Protein AF-A0A1G5E5Q5-F1 (afdb_monomer_lite)

Foldseek 3Di:
DDPVVVVLVVVLVCLCVVDPPNFRSQQSSQVSCVVPDVDFKDWDWDQDPPQQWIFRAWMYGPVTIDGDRDIDHHDPVVPPPPDD

pLDDT: mean 89.34, std 12.59, range [43.19, 98.12]

Radius of gyration: 15.35 Å; chains: 1; bounding box: 30×32×41 Å

InterPro domains:
  IPR029016 GAF-like domain superfamily [G3DSA:3.30.450.40] (1-82)

Secondary structure (DSSP, 8-state):
--HHHHHHHHHHHHHHTS-S-HHHHHHHHHHHHTTTS--SEEEEEEEETTTTEEEEEEEEESS-EEEEEEEEEPPGGG------

Structure (mmCIF, N/CA/C/O backbone):
data_AF-A0A1G5E5Q5-F1
#
_entry.id   AF-A0A1G5E5Q5-F1
#
loop_
_atom_site.group_PDB
_atom_site.id
_atom_site.type_symbol
_atom_site.label_atom_id
_atom_site.label_alt_id
_atom_site.label_comp_id
_atom_site.label_asym_id
_atom_site.label_entity_id
_atom_site.label_seq_id
_atom_site.pdbx_PDB_ins_code
_atom_site.Cartn_x
_atom_site.Cartn_y
_atom_site.Cartn_z
_atom_site.occupancy
_atom_site.B_iso_or_equiv
_atom_site.auth_seq_id
_atom_site.auth_comp_id
_atom_site.auth_asym_id
_atom_site.auth_atom_id
_atom_site.pdbx_PDB_model_num
ATOM 1 N N . MET A 1 1 ? -2.147 23.433 9.732 1.00 60.56 1 MET A N 1
ATOM 2 C CA . MET A 1 1 ? -2.244 22.024 10.142 1.00 60.56 1 MET A CA 1
ATOM 3 C C . MET A 1 1 ? -2.857 21.982 11.527 1.00 60.56 1 MET A C 1
ATOM 5 O O . MET A 1 1 ? -2.317 22.615 12.430 1.00 60.56 1 MET A O 1
ATOM 9 N N . THR A 1 2 ? -4.015 21.353 11.680 1.00 84.00 2 THR A N 1
ATOM 10 C CA . THR A 1 2 ? -4.665 21.176 12.983 1.00 84.00 2 THR A CA 1
ATOM 11 C C . THR A 1 2 ? -3.919 20.118 13.809 1.00 84.00 2 THR A C 1
ATOM 13 O O . THR A 1 2 ? -3.084 19.360 13.296 1.00 84.00 2 THR A O 1
ATOM 16 N N . GLN A 1 3 ? -4.175 20.072 15.118 1.00 80.50 3 GLN A N 1
ATOM 17 C CA . GLN A 1 3 ? -3.565 19.065 15.993 1.00 80.50 3 GLN A CA 1
ATOM 18 C C . GLN A 1 3 ? -3.984 17.639 15.594 1.00 80.50 3 GLN A C 1
ATOM 20 O O . GLN A 1 3 ? -3.178 16.715 15.701 1.00 80.50 3 GLN A O 1
ATOM 25 N N . ASP A 1 4 ? -5.205 17.478 15.084 1.00 83.12 4 ASP A N 1
ATOM 26 C CA . ASP A 1 4 ? -5.748 16.190 14.653 1.00 83.12 4 ASP A CA 1
ATOM 27 C C . ASP A 1 4 ? -5.140 15.724 13.326 1.00 83.12 4 ASP A C 1
ATOM 29 O O . ASP A 1 4 ? -4.735 14.569 13.221 1.00 83.12 4 ASP A O 1
ATOM 33 N N . GLU A 1 5 ? -4.937 16.628 12.359 1.00 85.00 5 GLU A N 1
ATOM 34 C CA . GLU A 1 5 ? -4.199 16.324 11.121 1.00 85.00 5 GLU A CA 1
ATOM 35 C C . GLU A 1 5 ? -2.773 15.841 11.418 1.00 85.00 5 GLU A C 1
ATOM 37 O O . GLU A 1 5 ? -2.294 14.871 10.835 1.00 85.00 5 GLU A O 1
ATOM 42 N N . SER A 1 6 ? -2.100 16.487 12.375 1.00 90.31 6 SER A N 1
ATOM 43 C CA . SER A 1 6 ? -0.739 16.111 12.774 1.00 90.31 6 SER A CA 1
ATOM 44 C C . SER A 1 6 ? -0.679 14.710 13.395 1.00 90.31 6 SER A C 1
ATOM 46 O O . SER A 1 6 ? 0.272 13.966 13.149 1.00 90.31 6 SER A O 1
ATOM 48 N N . ARG A 1 7 ? -1.686 14.340 14.199 1.00 91.00 7 ARG A N 1
ATOM 49 C CA . ARG A 1 7 ? -1.797 12.993 14.784 1.00 91.00 7 ARG A CA 1
ATOM 50 C C . ARG A 1 7 ? -2.075 11.953 13.708 1.00 91.00 7 ARG A C 1
ATOM 52 O O . ARG A 1 7 ? -1.365 10.958 13.657 1.00 91.00 7 ARG A O 1
ATOM 59 N N . LEU A 1 8 ? -3.016 12.232 12.809 1.00 91.31 8 LEU A N 1
ATOM 60 C CA . LEU A 1 8 ? -3.358 11.338 11.708 1.00 91.31 8 LEU A CA 1
ATOM 61 C C . LEU A 1 8 ? -2.143 11.034 10.820 1.00 91.31 8 LEU A C 1
ATOM 63 O O . LEU A 1 8 ? -1.849 9.872 10.560 1.00 91.31 8 LEU A O 1
ATOM 67 N N . ILE A 1 9 ? -1.389 12.058 10.405 1.00 93.50 9 ILE A N 1
ATOM 68 C CA . ILE A 1 9 ? -0.181 11.876 9.579 1.00 93.50 9 ILE A CA 1
ATOM 69 C C . ILE A 1 9 ? 0.849 10.999 10.297 1.00 93.50 9 ILE A C 1
ATOM 71 O O . ILE A 1 9 ? 1.448 10.116 9.680 1.00 93.50 9 ILE A O 1
ATOM 75 N N . ARG A 1 10 ? 1.058 11.222 11.599 1.00 95.19 10 ARG A N 1
ATOM 76 C CA . ARG A 1 10 ? 1.969 10.407 12.408 1.00 95.19 10 ARG A CA 1
ATOM 77 C C . ARG A 1 10 ? 1.510 8.952 12.461 1.00 95.19 10 ARG A C 1
ATOM 79 O O . ARG A 1 10 ? 2.336 8.066 12.266 1.00 95.19 10 ARG A O 1
ATOM 86 N N . ASP A 1 11 ? 0.228 8.714 12.705 1.00 95.31 11 ASP A N 1
ATOM 87 C CA . ASP A 1 11 ? -0.314 7.369 12.885 1.00 95.31 11 ASP A CA 1
ATOM 88 C C . ASP A 1 11 ? -0.297 6.593 11.549 1.00 95.31 11 ASP A C 1
ATOM 90 O O . ASP A 1 11 ? 0.143 5.444 11.516 1.00 95.31 11 ASP A O 1
ATOM 94 N N . ILE A 1 12 ? -0.622 7.255 10.427 1.00 95.12 12 ILE A N 1
ATOM 95 C CA . ILE A 1 12 ? -0.437 6.717 9.063 1.00 95.12 12 ILE A CA 1
ATOM 96 C C . ILE A 1 12 ? 1.029 6.361 8.821 1.00 95.12 12 ILE A C 1
ATOM 98 O O . ILE A 1 12 ? 1.336 5.264 8.359 1.00 95.12 12 ILE A O 1
ATOM 102 N N . THR A 1 13 ? 1.946 7.280 9.137 1.00 95.62 13 THR A N 1
ATOM 103 C CA . THR A 1 13 ? 3.383 7.063 8.934 1.00 95.62 13 THR A CA 1
ATOM 104 C C . THR A 1 13 ? 3.847 5.848 9.728 1.00 95.62 13 THR A C 1
ATOM 106 O O . THR A 1 13 ? 4.456 4.941 9.175 1.00 95.62 13 THR A O 1
ATOM 109 N N . GLN A 1 14 ? 3.521 5.781 11.016 1.00 96.56 14 GLN A N 1
ATOM 110 C CA . GLN A 1 14 ? 3.904 4.654 11.857 1.00 96.56 14 GLN A CA 1
ATOM 111 C C . GLN A 1 14 ? 3.339 3.325 11.336 1.00 96.56 14 GLN A C 1
ATOM 113 O O . GLN A 1 14 ? 4.037 2.315 11.383 1.00 96.56 14 GLN A O 1
ATOM 118 N N . CYS A 1 15 ? 2.113 3.329 10.811 1.00 95.69 15 CYS A N 1
ATOM 119 C CA . CYS A 1 15 ? 1.480 2.147 10.238 1.00 95.69 15 CYS A CA 1
ATOM 120 C C . CYS A 1 15 ? 2.178 1.673 8.952 1.00 95.69 15 CYS A C 1
ATOM 122 O O . CYS A 1 15 ? 2.502 0.495 8.828 1.00 95.69 15 CYS A O 1
ATOM 124 N N . LEU A 1 16 ? 2.523 2.588 8.040 1.00 95.06 16 LEU A N 1
ATOM 125 C CA . LEU A 1 16 ? 3.247 2.260 6.805 1.00 95.06 16 LEU A CA 1
ATOM 126 C C . LEU A 1 16 ? 4.625 1.627 7.064 1.00 95.06 16 LEU A C 1
ATOM 128 O O . LEU A 1 16 ? 5.064 0.778 6.289 1.00 95.06 16 LEU A O 1
ATOM 132 N N . TYR A 1 17 ? 5.290 2.016 8.155 1.00 95.12 17 TYR A N 1
ATOM 133 C CA . TYR A 1 17 ? 6.611 1.510 8.547 1.00 95.12 17 TYR A CA 1
ATOM 134 C C . TYR A 1 17 ? 6.560 0.434 9.652 1.00 95.12 17 TYR A C 1
ATOM 136 O O . TYR A 1 17 ? 7.598 0.100 10.225 1.00 95.12 17 TYR A O 1
ATOM 144 N N . SER A 1 18 ? 5.385 -0.124 9.967 1.00 93.88 18 SER A N 1
ATOM 145 C CA . SER A 1 18 ? 5.214 -1.114 11.047 1.00 93.88 18 SER A CA 1
ATOM 146 C C . SER A 1 18 ? 5.802 -2.496 10.726 1.00 93.88 18 SER A C 1
ATOM 148 O O . SER A 1 18 ? 6.034 -3.299 11.633 1.00 93.88 18 SER A O 1
ATOM 150 N N . SER A 1 19 ? 6.029 -2.790 9.443 1.00 95.75 19 SER A N 1
ATOM 151 C CA . SER A 1 19 ? 6.388 -4.113 8.936 1.00 95.75 19 SER A CA 1
ATOM 152 C C . SER A 1 19 ? 7.319 -4.018 7.726 1.00 95.75 19 SER A C 1
ATOM 15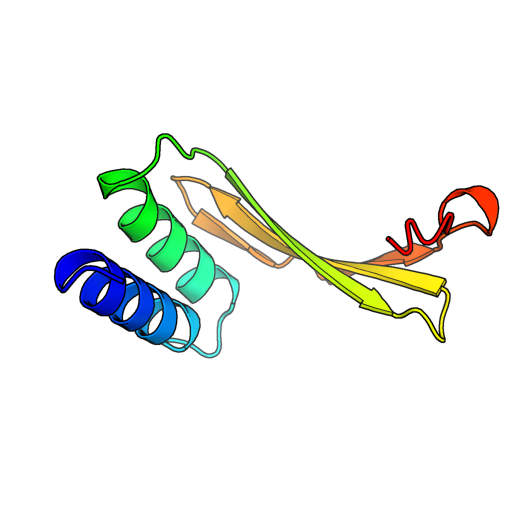4 O O . SER A 1 19 ? 7.254 -3.062 6.956 1.00 95.75 19 SER A O 1
ATOM 156 N N . LEU A 1 20 ? 8.156 -5.043 7.534 1.00 94.94 20 LEU A N 1
ATOM 157 C CA . LEU A 1 20 ? 8.911 -5.249 6.289 1.00 94.94 20 LEU A CA 1
ATOM 158 C C . LEU A 1 20 ? 8.041 -5.862 5.176 1.00 94.94 20 LEU A C 1
ATOM 160 O O . LEU A 1 20 ? 8.411 -5.812 4.007 1.00 94.94 20 LEU A O 1
ATOM 164 N N . GLU A 1 21 ? 6.895 -6.436 5.543 1.00 95.75 21 GLU A N 1
ATOM 165 C CA . GLU A 1 21 ? 5.890 -6.965 4.618 1.00 95.75 21 GLU A CA 1
ATOM 166 C C . GLU A 1 21 ? 4.959 -5.827 4.192 1.00 95.75 21 GLU A C 1
ATOM 168 O O . GLU A 1 21 ? 4.105 -5.389 4.973 1.00 95.75 21 GLU A O 1
ATOM 173 N N . ILE A 1 22 ? 5.136 -5.339 2.962 1.00 95.00 22 ILE A N 1
ATOM 174 C CA . ILE A 1 22 ? 4.376 -4.201 2.431 1.00 95.00 22 ILE A CA 1
ATOM 175 C C . ILE 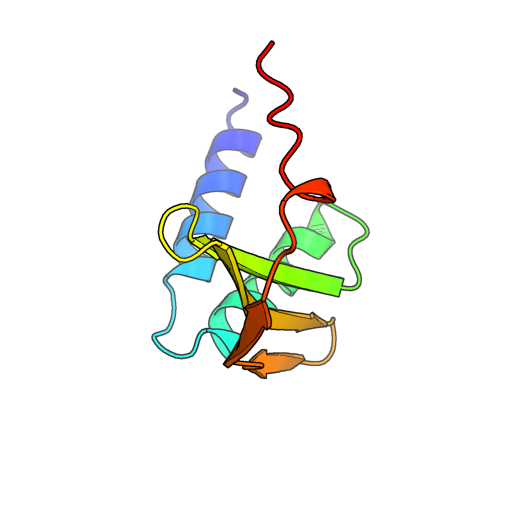A 1 22 ? 2.875 -4.491 2.359 1.00 95.00 22 ILE A C 1
ATOM 177 O O . ILE A 1 22 ? 2.060 -3.598 2.564 1.00 95.00 22 ILE A O 1
ATOM 181 N N . GLU A 1 23 ? 2.487 -5.742 2.120 1.00 96.38 23 GLU A N 1
ATOM 182 C CA . GLU A 1 23 ? 1.089 -6.166 2.103 1.00 96.38 23 GLU A CA 1
ATOM 183 C C . GLU A 1 23 ? 0.424 -5.901 3.450 1.00 96.38 23 GLU A C 1
ATOM 185 O O . GLU A 1 23 ? -0.693 -5.386 3.521 1.00 96.38 23 GLU A O 1
ATOM 190 N N . LYS A 1 24 ? 1.133 -6.241 4.528 1.00 96.88 24 LYS A N 1
ATOM 191 C CA . LYS A 1 24 ? 0.638 -6.079 5.886 1.00 96.88 24 LYS A CA 1
ATOM 192 C C . LYS A 1 24 ? 0.535 -4.602 6.246 1.00 96.88 24 LYS A C 1
ATOM 194 O O . LYS A 1 24 ? -0.542 -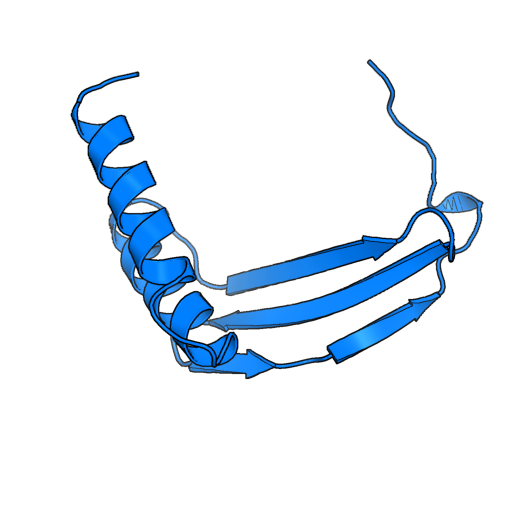4.164 6.645 1.00 96.88 24 LYS A O 1
ATOM 199 N N . SER A 1 25 ? 1.613 -3.836 6.066 1.00 97.25 25 SER A N 1
ATOM 200 C CA . SER A 1 25 ? 1.616 -2.418 6.441 1.00 97.25 25 SER A CA 1
ATOM 201 C C . SER A 1 25 ? 0.611 -1.603 5.622 1.00 97.25 25 SER A C 1
ATOM 203 O O . SER A 1 25 ? -0.088 -0.752 6.173 1.00 97.25 25 SER A O 1
ATOM 205 N N . LEU A 1 26 ? 0.452 -1.897 4.327 1.00 96.94 26 LEU A N 1
ATOM 206 C CA . LEU A 1 26 ? -0.518 -1.213 3.472 1.00 96.94 26 LEU A CA 1
ATOM 207 C C . LEU A 1 26 ? -1.968 -1.567 3.835 1.00 96.94 26 LEU A C 1
ATOM 209 O O . LEU A 1 26 ? -2.832 -0.690 3.826 1.00 96.94 26 LEU A O 1
ATOM 213 N N . HIS A 1 27 ? -2.242 -2.826 4.189 1.00 97.50 27 HIS A N 1
ATOM 214 C CA . HIS A 1 27 ? -3.563 -3.241 4.660 1.00 97.50 27 HIS A CA 1
ATOM 215 C C . HIS A 1 27 ? -3.940 -2.582 5.985 1.00 97.50 27 HIS A C 1
ATOM 217 O O . HIS A 1 27 ? -5.024 -2.008 6.088 1.00 97.50 27 HIS A O 1
ATOM 223 N N . GLU A 1 28 ? -3.042 -2.610 6.970 1.00 96.69 28 GLU A N 1
ATOM 224 C CA . GLU A 1 28 ? -3.246 -1.936 8.256 1.00 96.69 28 GLU A CA 1
ATOM 225 C C . GLU A 1 28 ? -3.468 -0.429 8.050 1.00 96.69 28 GLU A C 1
ATOM 227 O O . GLU A 1 28 ? -4.394 0.149 8.622 1.00 96.69 28 GLU A O 1
ATOM 232 N N . THR A 1 29 ? -2.697 0.187 7.148 1.00 96.62 29 THR A N 1
ATOM 233 C CA . THR A 1 29 ? -2.839 1.612 6.820 1.00 96.62 29 THR A CA 1
ATOM 234 C C . THR A 1 29 ? -4.193 1.908 6.177 1.00 96.62 29 THR A C 1
ATOM 236 O O . THR A 1 29 ? -4.824 2.909 6.512 1.00 96.62 29 THR A O 1
ATOM 239 N N . LEU A 1 30 ? -4.686 1.044 5.283 1.00 96.81 30 LEU A N 1
ATOM 240 C CA . LEU A 1 30 ? -6.018 1.197 4.694 1.00 96.81 30 LEU A CA 1
ATOM 241 C C . LEU A 1 30 ? -7.116 1.119 5.759 1.00 96.81 30 LEU A C 1
ATOM 243 O O . LEU A 1 30 ? -8.049 1.919 5.719 1.00 96.81 30 LEU A O 1
ATOM 247 N N . LEU A 1 31 ? -7.016 0.181 6.707 1.00 9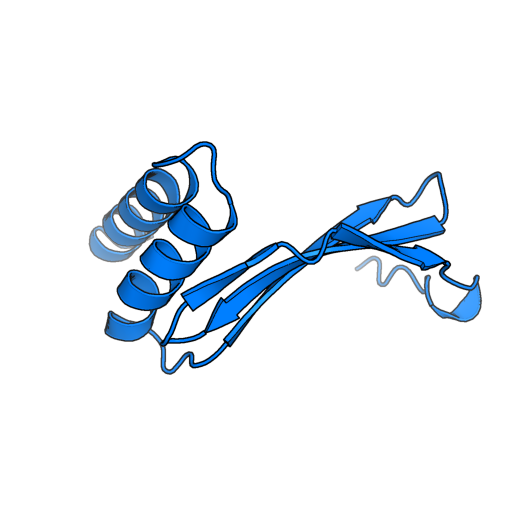5.62 31 LEU A N 1
ATOM 248 C CA . LEU A 1 31 ? -7.995 0.057 7.789 1.00 95.62 31 LEU A CA 1
ATOM 249 C C . LEU A 1 31 ? -8.016 1.303 8.682 1.00 95.62 31 LEU A C 1
ATOM 251 O O . LEU A 1 31 ? -9.101 1.782 8.999 1.00 95.62 31 LEU A O 1
ATOM 255 N N . LEU A 1 32 ? -6.847 1.867 9.006 1.00 95.12 32 LEU A N 1
ATOM 256 C CA . LEU A 1 32 ? -6.737 3.141 9.723 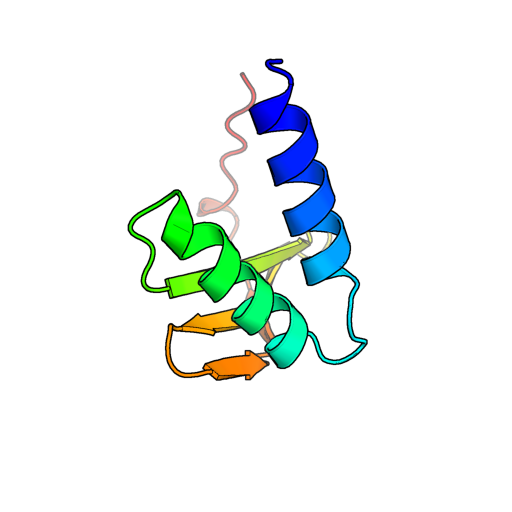1.00 95.12 32 LEU A CA 1
ATOM 257 C C . LEU A 1 32 ? -7.392 4.283 8.929 1.00 95.12 32 LEU A C 1
ATOM 259 O O . LEU A 1 32 ? -8.218 5.026 9.452 1.00 95.12 32 LEU A O 1
ATOM 263 N N . LEU A 1 33 ? -7.050 4.423 7.645 1.00 94.25 33 LEU A N 1
ATOM 264 C CA . LEU A 1 33 ? -7.575 5.492 6.794 1.00 94.25 33 LEU A CA 1
ATOM 265 C C . LEU A 1 33 ? -9.094 5.414 6.615 1.00 94.25 33 LEU A C 1
ATOM 267 O O . LEU A 1 33 ? -9.729 6.456 6.454 1.00 94.25 33 LEU A O 1
ATOM 271 N N . LYS A 1 34 ? -9.687 4.215 6.673 1.00 93.50 34 LYS A N 1
ATOM 272 C CA . LYS A 1 34 ? -11.143 4.028 6.573 1.00 93.50 34 LYS A CA 1
ATOM 273 C C . LYS A 1 34 ? -11.943 4.703 7.678 1.00 93.50 34 LYS A C 1
ATOM 275 O O . LYS A 1 34 ? -13.117 4.994 7.464 1.00 93.50 34 LYS A O 1
ATOM 280 N N . GLU A 1 35 ? -11.332 4.969 8.828 1.00 90.56 35 GLU A N 1
ATOM 281 C CA . GLU A 1 35 ? -11.981 5.722 9.906 1.00 90.56 35 GLU A CA 1
ATOM 282 C C . GLU A 1 35 ? -12.187 7.202 9.537 1.00 90.56 35 GLU A C 1
ATOM 284 O O . GLU A 1 35 ? -13.048 7.869 10.108 1.00 90.56 35 GLU A O 1
ATOM 289 N N . TYR A 1 36 ? -11.440 7.700 8.546 1.00 90.31 36 TYR A N 1
ATOM 290 C CA . TYR A 1 36 ? -11.420 9.107 8.137 1.00 90.31 36 TYR A CA 1
ATOM 291 C C . TYR A 1 36 ? -11.905 9.330 6.699 1.00 90.31 36 TYR A C 1
ATOM 293 O O . TYR A 1 36 ? -12.425 10.400 6.383 1.00 90.31 36 TYR A O 1
ATOM 301 N N . LEU A 1 37 ? -11.729 8.344 5.817 1.00 88.88 37 LEU A N 1
ATOM 302 C CA . LEU A 1 37 ? -12.012 8.427 4.386 1.00 88.88 37 LEU A CA 1
ATOM 303 C C . LEU A 1 37 ? -12.767 7.173 3.915 1.00 88.88 37 LEU A C 1
ATOM 305 O O . LEU A 1 37 ? -12.405 6.064 4.299 1.00 88.88 37 LEU A O 1
ATOM 309 N N . PRO A 1 38 ? -13.770 7.293 3.029 1.00 91.38 38 PRO A N 1
ATOM 310 C CA . PRO A 1 38 ? -14.486 6.140 2.487 1.00 91.38 38 PRO A CA 1
ATOM 311 C C . PRO A 1 38 ? -13.644 5.431 1.411 1.00 91.38 38 PRO A C 1
ATOM 313 O O . PRO A 1 38 ? -13.903 5.553 0.217 1.00 91.38 38 PRO A O 1
ATOM 316 N N . LEU A 1 39 ? -12.601 4.717 1.837 1.00 92.25 39 LEU A N 1
ATOM 317 C CA . LEU A 1 39 ? -11.695 3.973 0.963 1.00 92.25 39 LEU A CA 1
ATOM 318 C C . LEU A 1 39 ? -12.013 2.479 1.000 1.00 92.25 39 LEU A C 1
ATOM 320 O O . LEU A 1 39 ? -12.229 1.903 2.065 1.00 92.25 39 LEU A O 1
ATOM 324 N N . ASP A 1 40 ? -11.981 1.824 -0.154 1.00 94.56 40 ASP A N 1
ATOM 325 C CA . ASP A 1 40 ? -12.122 0.363 -0.254 1.00 94.56 40 ASP A CA 1
ATOM 326 C C . ASP A 1 40 ? -10.880 -0.316 -0.837 1.00 94.56 40 ASP A C 1
ATOM 328 O O . ASP A 1 40 ? -10.693 -1.524 -0.657 1.00 94.56 40 ASP A O 1
ATOM 332 N N . LEU A 1 41 ? -10.030 0.471 -1.501 1.00 96.12 41 LEU A N 1
ATOM 333 C CA . LEU A 1 41 ? -8.879 0.014 -2.261 1.00 96.12 41 LEU A CA 1
ATOM 334 C C . LEU A 1 41 ? -7.796 1.098 -2.293 1.00 96.12 41 LEU A C 1
ATOM 336 O O . LEU A 1 41 ? -8.091 2.273 -2.515 1.00 96.12 41 LEU A O 1
ATOM 340 N N . VAL A 1 42 ? -6.547 0.689 -2.091 1.00 95.12 42 VAL A N 1
ATOM 341 C CA . VAL A 1 42 ? -5.349 1.521 -2.251 1.00 95.12 42 VAL A CA 1
ATOM 342 C C . VAL A 1 42 ? -4.357 0.774 -3.130 1.00 95.12 42 VAL A C 1
ATOM 344 O O . VAL A 1 42 ? -4.128 -0.416 -2.928 1.00 95.12 42 VAL A O 1
ATOM 347 N N . HIS A 1 43 ? -3.740 1.489 -4.067 1.00 96.12 43 HIS A N 1
ATOM 348 C CA . HIS A 1 43 ? -2.677 0.978 -4.927 1.00 96.12 43 HIS A CA 1
ATOM 349 C C . HIS A 1 43 ? -1.393 1.774 -4.712 1.00 96.12 43 HIS A C 1
ATOM 351 O O . HIS A 1 43 ? -1.432 2.995 -4.555 1.00 96.12 43 HIS A O 1
ATOM 357 N N . VAL A 1 44 ? -0.254 1.089 -4.759 1.00 95.12 44 VAL A N 1
ATOM 358 C CA . VAL A 1 44 ? 1.076 1.691 -4.673 1.00 95.12 44 VAL A CA 1
ATOM 359 C C . VAL A 1 44 ? 1.828 1.417 -5.963 1.00 95.12 44 VAL A C 1
ATOM 361 O O . VAL A 1 44 ? 2.104 0.268 -6.312 1.00 95.12 44 VAL A O 1
ATOM 364 N N . PHE A 1 45 ? 2.210 2.495 -6.640 1.00 95.31 45 PHE A N 1
ATOM 365 C CA . PHE A 1 45 ? 3.057 2.455 -7.822 1.00 95.31 45 PHE A CA 1
ATOM 366 C C . PHE A 1 45 ? 4.347 3.233 -7.571 1.00 95.31 45 PHE A C 1
ATOM 368 O O . PHE A 1 45 ? 4.341 4.256 -6.889 1.00 95.31 45 PHE A O 1
ATOM 375 N N . VAL A 1 46 ? 5.444 2.768 -8.162 1.00 94.25 46 VAL A N 1
ATOM 376 C CA . VAL A 1 46 ? 6.720 3.484 -8.201 1.00 94.25 46 VAL A CA 1
ATOM 377 C C . VAL A 1 46 ? 7.030 3.808 -9.652 1.00 94.25 46 VAL A C 1
ATOM 379 O O . VAL A 1 46 ? 7.207 2.908 -10.472 1.00 94.25 46 VAL A O 1
ATOM 382 N N . LEU A 1 47 ? 7.071 5.098 -9.971 1.00 92.50 47 LEU A N 1
ATOM 383 C CA . LEU A 1 47 ? 7.469 5.576 -11.287 1.00 92.50 47 LEU A CA 1
ATOM 384 C C . LEU A 1 47 ? 8.995 5.676 -11.354 1.00 92.50 47 LEU A C 1
ATOM 386 O O . LEU A 1 47 ? 9.601 6.419 -10.585 1.00 92.50 47 LEU A O 1
ATOM 390 N N . ASP A 1 48 ? 9.600 4.966 -12.301 1.00 90.19 48 ASP A N 1
ATOM 391 C CA . ASP A 1 48 ? 10.995 5.141 -12.690 1.00 90.19 48 ASP A CA 1
ATOM 392 C C . ASP A 1 48 ? 11.042 5.885 -14.027 1.00 90.19 48 ASP A C 1
ATOM 394 O O . ASP A 1 48 ? 10.797 5.321 -15.097 1.00 90.19 48 ASP A O 1
ATOM 398 N N . THR A 1 49 ? 11.352 7.177 -13.958 1.00 87.25 49 THR A N 1
ATOM 399 C CA . THR A 1 49 ? 11.440 8.049 -15.134 1.00 87.25 49 THR A CA 1
ATOM 400 C C . THR A 1 49 ? 12.669 7.751 -15.990 1.00 87.25 49 THR A C 1
ATOM 402 O O . THR A 1 49 ? 12.635 7.976 -17.198 1.00 87.25 49 THR A O 1
ATOM 405 N N . SER A 1 50 ? 13.734 7.200 -15.401 1.00 88.44 50 SER A N 1
ATOM 406 C CA . SER A 1 50 ? 14.966 6.864 -16.119 1.00 88.44 50 SER A CA 1
ATOM 407 C C . SER A 1 50 ? 14.789 5.623 -16.991 1.00 88.44 50 SER A C 1
ATOM 409 O O . SER A 1 50 ? 15.217 5.608 -18.145 1.00 88.44 50 SER A O 1
ATOM 411 N N . ALA A 1 51 ? 14.094 4.614 -16.465 1.00 88.88 51 ALA A N 1
ATOM 412 C CA . ALA A 1 51 ? 13.778 3.380 -17.175 1.00 88.88 51 ALA A CA 1
ATOM 413 C C . ALA A 1 51 ? 12.456 3.457 -17.958 1.00 88.88 51 ALA A C 1
ATOM 415 O O . ALA A 1 51 ? 12.134 2.538 -18.711 1.00 88.88 51 ALA A O 1
ATOM 416 N N . GLN A 1 52 ? 11.681 4.534 -17.782 1.00 89.56 52 GLN A N 1
ATOM 417 C CA . GLN A 1 52 ? 10.326 4.682 -18.325 1.00 89.56 52 GLN A CA 1
ATOM 418 C C . GLN A 1 52 ? 9.427 3.511 -17.924 1.00 89.56 52 GLN A C 1
ATOM 420 O O . GLN A 1 52 ? 8.683 2.958 -18.734 1.00 89.56 52 GLN A O 1
ATOM 425 N N . THR A 1 53 ? 9.511 3.108 -16.659 1.00 92.25 53 THR A N 1
ATOM 426 C CA . THR A 1 53 ? 8.698 2.011 -16.133 1.00 92.25 53 THR A CA 1
ATOM 427 C C . THR A 1 53 ? 7.831 2.490 -14.986 1.00 92.25 53 THR A C 1
ATOM 429 O O . THR A 1 53 ? 8.237 3.322 -14.177 1.00 92.25 53 THR A O 1
ATOM 432 N N . LEU A 1 54 ? 6.624 1.944 -14.911 1.00 93.88 54 LEU A N 1
ATOM 433 C CA . LEU A 1 54 ? 5.782 2.021 -13.732 1.00 93.88 54 LEU A CA 1
ATOM 434 C C . LEU A 1 54 ? 5.821 0.654 -13.060 1.00 93.88 54 LEU A C 1
ATOM 436 O O . LEU A 1 54 ? 5.374 -0.342 -13.628 1.00 93.88 54 LEU A O 1
ATOM 440 N N . ARG A 1 55 ? 6.375 0.591 -11.855 1.00 95.31 55 ARG A N 1
ATOM 441 C CA . ARG A 1 55 ? 6.342 -0.622 -11.046 1.00 95.31 55 ARG A CA 1
ATOM 442 C C . ARG A 1 55 ? 5.080 -0.608 -10.200 1.00 95.31 55 ARG A C 1
ATOM 444 O O . ARG A 1 55 ? 4.967 0.211 -9.289 1.00 95.31 55 ARG A O 1
ATOM 451 N N . TYR A 1 56 ? 4.146 -1.504 -10.488 1.00 96.00 56 TYR A N 1
ATOM 452 C CA . TYR A 1 56 ? 2.994 -1.736 -9.635 1.00 96.00 56 TYR A CA 1
ATOM 453 C C . TYR A 1 56 ? 3.424 -2.614 -8.462 1.00 96.00 56 TYR A C 1
ATOM 455 O O . TYR A 1 56 ? 3.657 -3.811 -8.608 1.00 96.00 56 TYR A O 1
ATOM 463 N N . LEU A 1 57 ? 3.625 -1.985 -7.306 1.00 95.88 57 LEU A N 1
ATOM 464 C CA . LEU A 1 57 ? 4.305 -2.614 -6.185 1.00 95.88 57 LEU A CA 1
ATOM 465 C C . LEU A 1 57 ? 3.342 -3.465 -5.358 1.00 95.88 57 LEU A C 1
ATOM 467 O O . LEU A 1 57 ? 3.590 -4.652 -5.165 1.00 95.88 57 LEU A O 1
ATOM 471 N N . ALA A 1 58 ? 2.252 -2.868 -4.880 1.00 97.62 58 ALA A N 1
ATOM 472 C CA . ALA A 1 58 ? 1.311 -3.525 -3.983 1.00 97.62 58 ALA A CA 1
ATOM 473 C C . ALA A 1 58 ? -0.071 -2.866 -4.027 1.00 97.62 58 ALA A C 1
ATOM 475 O O . ALA A 1 58 ? -0.216 -1.706 -4.417 1.00 97.62 58 ALA A O 1
ATOM 476 N N . GLU A 1 59 ? -1.073 -3.593 -3.549 1.00 97.81 59 GLU A N 1
ATOM 477 C CA . GLU A 1 59 ? -2.400 -3.064 -3.241 1.00 97.81 59 GLU A CA 1
ATOM 478 C C . GLU A 1 59 ? -2.878 -3.509 -1.867 1.00 97.81 59 GLU A C 1
ATOM 480 O O . GLU A 1 59 ? -2.412 -4.500 -1.305 1.00 97.81 59 GLU A O 1
ATOM 485 N N . ALA A 1 60 ? -3.856 -2.783 -1.342 1.00 98.12 60 ALA A N 1
ATOM 486 C CA . ALA A 1 60 ? -4.624 -3.204 -0.193 1.00 98.12 60 ALA A CA 1
ATOM 487 C C . ALA A 1 60 ? -6.111 -3.013 -0.434 1.00 98.12 60 ALA A C 1
ATOM 489 O O . ALA A 1 60 ? -6.555 -1.985 -0.935 1.00 98.12 60 ALA A O 1
ATOM 490 N N . THR A 1 61 ? -6.874 -4.003 0.006 1.00 97.50 61 THR A N 1
ATOM 491 C CA . THR A 1 61 ? -8.325 -3.942 0.159 1.00 97.50 61 THR A CA 1
ATOM 492 C C . THR A 1 61 ? -8.672 -4.006 1.642 1.00 97.50 61 THR A C 1
ATOM 494 O O . THR A 1 61 ? -7.825 -4.306 2.488 1.00 97.50 61 THR A O 1
ATOM 497 N N . VAL A 1 62 ? -9.957 -3.864 1.962 1.00 95.19 62 VAL A N 1
ATOM 498 C CA . VAL A 1 62 ? -10.488 -4.152 3.307 1.00 95.19 62 VAL A CA 1
ATOM 499 C C . VAL A 1 62 ? -10.254 -5.584 3.793 1.00 95.19 62 VAL A C 1
ATOM 501 O O . VAL A 1 62 ? -10.401 -5.845 4.980 1.00 95.19 62 VAL A O 1
ATOM 504 N N . LYS A 1 63 ? -9.946 -6.530 2.898 1.00 96.56 63 LYS A N 1
ATOM 505 C CA . LYS A 1 63 ? -9.782 -7.946 3.256 1.00 96.56 63 LYS A CA 1
ATOM 506 C C . LYS A 1 63 ? -8.329 -8.332 3.492 1.00 96.56 63 LYS A C 1
ATOM 508 O O . LYS A 1 63 ? -8.074 -9.216 4.301 1.00 96.56 63 LYS A O 1
ATOM 513 N N . ARG A 1 64 ? -7.408 -7.751 2.720 1.00 97.44 64 ARG A N 1
ATOM 514 C CA . ARG A 1 64 ? -5.974 -8.061 2.753 1.00 97.44 64 ARG A CA 1
ATOM 515 C C . ARG A 1 64 ? -5.169 -7.062 1.933 1.00 97.44 64 ARG A C 1
ATOM 517 O O . ARG A 1 64 ? -5.726 -6.402 1.050 1.00 97.44 64 ARG A O 1
ATOM 524 N N . GLY A 1 65 ? -3.862 -7.059 2.164 1.00 97.56 65 GLY A N 1
ATOM 525 C CA . GLY A 1 65 ? -2.870 -6.547 1.226 1.00 97.56 65 GLY A CA 1
ATOM 526 C C . GLY A 1 65 ? -2.362 -7.635 0.287 1.00 97.56 65 GLY A C 1
ATOM 527 O O . GLY A 1 65 ? -2.451 -8.825 0.601 1.00 97.56 65 GLY A O 1
ATOM 528 N N . THR A 1 66 ? -1.835 -7.215 -0.857 1.00 98.00 66 THR A N 1
ATOM 529 C CA . THR A 1 66 ? -1.277 -8.087 -1.892 1.00 98.00 66 THR A CA 1
ATOM 530 C C . THR A 1 66 ? -0.032 -7.430 -2.487 1.00 98.00 66 THR A C 1
ATOM 532 O O . THR A 1 66 ? -0.098 -6.286 -2.940 1.00 98.00 66 THR A O 1
ATOM 535 N N . LEU A 1 67 ? 1.090 -8.151 -2.520 1.00 97.19 67 LEU A N 1
ATOM 536 C CA . LEU A 1 67 ? 2.271 -7.766 -3.287 1.00 97.19 67 LEU A CA 1
ATOM 537 C C . LEU A 1 67 ? 2.025 -8.149 -4.741 1.00 97.19 67 LEU A C 1
ATOM 539 O O . LEU A 1 67 ? 1.646 -9.284 -5.031 1.00 97.19 67 LEU A O 1
ATOM 543 N N . ILE A 1 68 ? 2.228 -7.194 -5.639 1.00 96.44 68 ILE A N 1
ATOM 544 C CA . ILE A 1 68 ? 2.031 -7.392 -7.074 1.00 96.44 68 ILE A CA 1
ATOM 545 C C . ILE A 1 68 ? 3.386 -7.520 -7.768 1.00 96.44 68 ILE A C 1
ATOM 547 O O . ILE A 1 68 ? 3.618 -8.484 -8.490 1.00 96.44 68 ILE A O 1
ATOM 551 N N . ASP A 1 69 ? 4.289 -6.578 -7.492 1.00 93.69 69 ASP A N 1
ATOM 552 C CA . ASP A 1 69 ? 5.634 -6.489 -8.069 1.00 93.69 69 ASP A CA 1
ATOM 553 C C . ASP A 1 69 ? 5.691 -6.642 -9.605 1.00 93.69 69 ASP A C 1
ATOM 555 O O . ASP A 1 69 ? 6.555 -7.316 -10.171 1.00 93.69 69 ASP A O 1
ATOM 559 N N . GLU A 1 70 ? 4.758 -5.992 -10.300 1.00 95.50 70 GLU A N 1
ATOM 560 C CA . GLU A 1 70 ? 4.688 -5.999 -11.760 1.00 95.50 70 GLU A CA 1
ATOM 561 C C . GLU A 1 70 ? 5.402 -4.775 -12.343 1.00 95.50 70 GLU A C 1
ATOM 563 O O . GLU A 1 70 ? 5.306 -3.663 -11.820 1.00 95.50 70 GLU A O 1
ATOM 568 N N . ARG A 1 71 ? 6.119 -4.957 -13.457 1.00 94.25 71 ARG A N 1
ATOM 569 C CA . ARG A 1 71 ? 6.748 -3.859 -14.202 1.00 94.25 71 ARG A CA 1
ATOM 570 C C . ARG A 1 71 ? 5.995 -3.594 -15.491 1.00 94.25 71 ARG A C 1
ATOM 572 O O . ARG A 1 71 ? 5.954 -4.442 -16.377 1.00 94.25 71 ARG A O 1
ATOM 579 N N . ILE A 1 72 ? 5.481 -2.380 -15.609 1.00 92.94 72 ILE A N 1
ATOM 580 C CA . ILE A 1 72 ? 4.754 -1.898 -16.775 1.00 92.94 72 ILE A CA 1
ATOM 581 C C . ILE A 1 72 ? 5.685 -0.962 -17.543 1.00 92.94 72 ILE A C 1
ATOM 583 O O . ILE A 1 72 ? 6.122 0.064 -17.017 1.00 92.94 72 ILE A O 1
ATOM 587 N N . GLN A 1 73 ? 6.002 -1.312 -18.788 1.00 92.38 73 GLN A N 1
ATOM 588 C CA . GLN A 1 73 ? 6.741 -0.421 -19.678 1.00 92.38 73 GLN A CA 1
ATOM 589 C C . GLN A 1 73 ? 5.819 0.714 -20.126 1.00 92.38 73 GLN A C 1
ATOM 591 O O . GLN A 1 73 ? 4.731 0.469 -20.648 1.00 92.38 73 GLN A O 1
ATOM 596 N N . LEU A 1 74 ? 6.259 1.955 -19.945 1.00 87.88 74 LEU A N 1
ATOM 597 C CA . LEU A 1 74 ? 5.530 3.125 -20.414 1.00 87.88 74 LEU A CA 1
ATOM 598 C C . LEU A 1 74 ? 5.987 3.495 -21.829 1.00 87.88 74 LEU A C 1
ATOM 600 O O . LEU A 1 74 ? 7.154 3.321 -22.185 1.00 87.88 74 LEU A O 1
ATOM 604 N N . SER A 1 75 ? 5.059 4.012 -22.634 1.00 82.00 75 SER A N 1
ATOM 605 C CA . SER A 1 75 ? 5.363 4.688 -23.894 1.00 82.00 75 SER A CA 1
ATOM 606 C C . SER A 1 75 ? 5.562 6.188 -23.652 1.00 82.00 75 SER A C 1
ATOM 608 O O . SER A 1 75 ? 5.047 6.753 -22.684 1.00 82.00 75 SER A O 1
ATOM 610 N N . TRP A 1 76 ? 6.281 6.852 -24.561 1.00 67.44 76 TRP A N 1
ATOM 611 C CA . TRP A 1 76 ? 6.528 8.299 -24.513 1.00 67.44 76 TRP A CA 1
ATOM 612 C C . TRP A 1 76 ? 5.241 9.142 -24.465 1.00 67.44 76 TRP A C 1
ATOM 614 O O . TRP A 1 76 ? 5.237 10.212 -23.863 1.00 67.44 76 TRP A O 1
ATOM 624 N N . ASP A 1 77 ? 4.133 8.638 -25.013 1.00 68.44 77 ASP A N 1
ATOM 625 C CA . ASP A 1 77 ? 2.833 9.323 -25.005 1.00 68.44 77 ASP A CA 1
ATOM 626 C C . ASP A 1 77 ? 2.206 9.436 -23.601 1.00 68.44 77 ASP A C 1
ATOM 628 O O . ASP A 1 77 ? 1.333 10.277 -23.379 1.00 68.44 77 ASP A O 1
ATOM 632 N N . HIS A 1 78 ? 2.656 8.623 -22.638 1.00 63.09 78 HIS A N 1
ATOM 633 C CA . HIS A 1 78 ? 2.172 8.633 -21.252 1.00 63.09 78 HIS A CA 1
ATOM 634 C C . HIS A 1 78 ? 2.948 9.599 -20.339 1.00 63.09 78 HIS A C 1
ATOM 636 O O . HIS A 1 78 ? 2.528 9.845 -19.211 1.00 63.09 78 HIS A O 1
ATOM 642 N N . PHE A 1 79 ? 4.047 10.185 -20.827 1.00 58.25 79 PHE A N 1
ATOM 643 C CA . PHE A 1 79 ? 4.878 11.165 -20.122 1.00 58.25 79 PHE A CA 1
ATOM 644 C C . PHE A 1 79 ? 4.619 12.587 -20.638 1.00 58.25 79 PHE A C 1
ATOM 646 O O . PHE A 1 79 ? 5.529 13.301 -21.054 1.00 58.25 79 PHE A O 1
ATOM 653 N N . LYS A 1 80 ? 3.369 13.054 -20.599 1.00 56.94 80 LYS A N 1
ATOM 654 C CA . LYS A 1 80 ? 3.163 14.505 -20.533 1.00 56.94 80 LYS A CA 1
ATOM 655 C C . LYS A 1 80 ? 3.393 14.919 -19.088 1.00 56.94 80 LYS A C 1
ATOM 657 O O . LYS A 1 80 ? 2.472 14.856 -18.281 1.00 56.94 80 LYS A O 1
ATOM 662 N N . GLU A 1 81 ? 4.630 15.294 -18.761 1.00 54.06 81 GLU A N 1
ATOM 663 C CA . GLU A 1 81 ? 4.905 16.076 -17.554 1.00 54.06 81 GLU A CA 1
ATOM 664 C C . GLU A 1 81 ? 3.968 17.292 -17.563 1.00 54.06 81 GLU A C 1
ATOM 666 O O . GLU A 1 81 ? 4.157 18.231 -18.335 1.00 54.06 81 GLU A O 1
ATOM 671 N N . ILE A 1 82 ? 2.931 17.267 -16.726 1.00 58.62 82 ILE A N 1
ATOM 672 C CA . ILE A 1 82 ? 2.198 18.476 -16.362 1.00 58.62 82 ILE A CA 1
ATOM 673 C C . ILE A 1 82 ? 3.089 19.170 -15.334 1.00 58.62 82 ILE A C 1
ATOM 675 O O . ILE A 1 82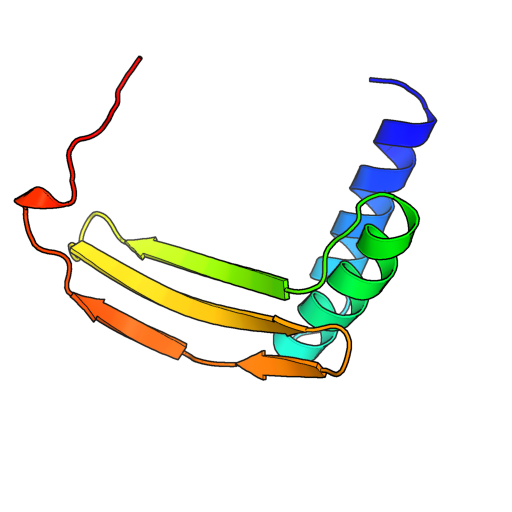 ? 3.019 18.898 -14.138 1.00 58.62 82 ILE A O 1
ATOM 679 N N . ARG A 1 83 ? 4.034 19.966 -15.832 1.00 44.22 83 ARG A N 1
ATOM 680 C CA . ARG A 1 83 ? 4.749 20.949 -15.023 1.00 44.22 83 ARG A CA 1
ATOM 681 C C . ARG A 1 83 ? 3.880 22.202 -14.975 1.00 44.22 83 ARG A C 1
ATOM 683 O O . ARG A 1 83 ? 3.718 22.843 -16.013 1.00 44.22 83 ARG A O 1
ATOM 690 N N . ASP A 1 84 ? 3.312 22.485 -13.804 1.00 43.19 84 ASP A N 1
ATOM 691 C CA . ASP A 1 84 ? 2.782 23.812 -13.457 1.00 43.19 84 ASP A CA 1
ATOM 692 C C . ASP A 1 84 ? 3.929 24.824 -13.283 1.00 43.19 84 ASP A C 1
ATOM 694 O O . ASP A 1 84 ? 4.998 24.430 -12.749 1.00 43.19 84 ASP A O 1
#

Sequence (84 aa):
MTQDESRLIRDITQCLYSSLEIEKSLHETLLLLKEYLPLDLVHVFVLDTSAQTLRYLAEATVKRGTLIDERIQLSWDHFKEIRD

Organism: NCBI:txid419481